Protein AF-A0AAD1ZGM6-F1 (afdb_monomer_lite)

Organism: NCBI:txid56036

InterPro domains:
  IPR013126 Heat shock protein 70 family [PF00012] (24-127)
  IPR013126 Heat shock protein 70 family [PTHR45639] (24-125)
  IPR043129 ATPase, nucleotide binding domain [SSF53067] (24-125)

Secondary structure (DSSP, 8-state):
-PPPGGG---S-----TTS-EEEEEEEEEE-SS-EEEEEEEEEEEEEEETTEEEEEEEEEEEEEEEETT-SHHHHHHHHHHHHHHHHHHHH-SS--GGG-HHHHHHHHHHHHHHHHHHTT-S----SHHHHHHHHHHHHHHHHTT-

Structure (mmCIF, N/CA/C/O backbone):
data_AF-A0AAD1ZGM6-F1
#
_entry.id   AF-A0AAD1ZGM6-F1
#
loop_
_atom_site.group_PDB
_atom_site.id
_atom_site.type_symbol
_atom_site.label_atom_id
_atom_site.label_alt_id
_atom_site.label_comp_id
_atom_site.label_asym_id
_atom_site.label_entity_id
_atom_site.label_seq_id
_atom_site.pdbx_PDB_ins_code
_atom_site.Cartn_x
_atom_site.Cartn_y
_atom_site.Cartn_z
_atom_site.occupancy
_atom_site.B_iso_or_equiv
_atom_site.auth_seq_id
_atom_site.auth_comp_id
_atom_site.auth_asym_id
_atom_site.auth_atom_id
_atom_site.pdbx_PDB_model_num
ATOM 1 N N . MET A 1 1 ? 22.447 -18.680 -62.529 1.00 42.97 1 MET A N 1
ATOM 2 C CA . MET A 1 1 ? 23.339 -18.509 -61.361 1.00 42.97 1 MET A CA 1
ATOM 3 C C . MET A 1 1 ? 22.934 -17.231 -60.643 1.00 42.97 1 MET A C 1
ATOM 5 O O . MET A 1 1 ? 23.452 -16.168 -60.947 1.00 42.97 1 MET A O 1
ATOM 9 N N . GLY A 1 2 ? 21.910 -17.317 -59.791 1.00 45.81 2 GLY A N 1
ATOM 10 C CA . GLY A 1 2 ? 21.419 -16.181 -59.011 1.00 45.81 2 GLY A CA 1
ATOM 11 C C . GLY A 1 2 ? 22.142 -16.149 -57.674 1.00 45.81 2 GLY A C 1
ATOM 12 O O . GLY A 1 2 ? 22.053 -17.114 -56.917 1.00 45.81 2 GLY A O 1
ATOM 13 N N . LYS A 1 3 ? 22.887 -15.075 -57.411 1.00 44.03 3 LYS A N 1
ATOM 14 C CA . LYS A 1 3 ? 23.445 -14.819 -56.081 1.00 44.03 3 LYS A CA 1
ATOM 15 C C . LYS A 1 3 ? 22.281 -14.604 -55.117 1.00 44.03 3 LYS A C 1
ATOM 17 O O . LYS A 1 3 ? 21.343 -13.873 -55.436 1.00 44.03 3 LYS A O 1
ATOM 22 N N . ARG A 1 4 ? 22.301 -15.291 -53.976 1.00 35.50 4 ARG A N 1
ATOM 23 C CA . ARG A 1 4 ? 21.294 -15.095 -52.931 1.00 35.50 4 ARG A CA 1
ATOM 24 C C . ARG A 1 4 ? 21.591 -13.753 -52.266 1.00 35.50 4 ARG A C 1
ATOM 26 O O . ARG A 1 4 ? 22.744 -13.442 -52.001 1.00 35.50 4 ARG A O 1
ATOM 33 N N . VAL A 1 5 ? 20.544 -12.991 -51.961 1.00 46.75 5 VAL A N 1
ATOM 34 C CA . VAL A 1 5 ? 20.594 -11.679 -51.276 1.00 46.75 5 VAL A CA 1
ATOM 35 C C . VAL A 1 5 ? 21.350 -11.727 -49.931 1.00 46.75 5 VAL A C 1
ATOM 37 O O . VAL A 1 5 ? 21.745 -10.700 -49.398 1.00 46.75 5 VAL A O 1
ATOM 40 N N . PHE A 1 6 ? 21.607 -12.924 -49.402 1.00 41.31 6 PHE A N 1
ATOM 41 C CA . PHE A 1 6 ? 22.347 -13.151 -48.163 1.00 41.31 6 PHE A CA 1
ATOM 42 C C . PHE A 1 6 ? 23.882 -13.145 -48.308 1.00 41.31 6 PHE A C 1
ATOM 44 O O . PHE A 1 6 ? 24.559 -13.201 -47.288 1.00 41.31 6 PHE A O 1
ATOM 51 N N . ASP A 1 7 ? 24.434 -13.038 -49.524 1.00 41.09 7 ASP A N 1
ATOM 52 C CA . ASP A 1 7 ? 25.891 -13.029 -49.759 1.00 41.09 7 ASP A CA 1
ATOM 53 C C . ASP A 1 7 ? 26.495 -11.599 -49.849 1.00 41.09 7 ASP A C 1
ATOM 55 O O . ASP A 1 7 ? 27.694 -11.447 -50.073 1.00 41.09 7 ASP A O 1
ATOM 59 N N . GLU A 1 8 ? 25.692 -10.541 -49.650 1.00 45.41 8 GLU A N 1
ATOM 60 C CA . GLU A 1 8 ? 26.130 -9.130 -49.563 1.00 45.41 8 GLU A CA 1
ATOM 61 C C . GLU A 1 8 ? 25.785 -8.513 -48.193 1.00 45.41 8 GLU A C 1
ATOM 63 O O . GLU A 1 8 ? 25.152 -7.462 -48.094 1.00 45.41 8 GLU A O 1
ATOM 68 N N . MET A 1 9 ? 26.203 -9.158 -47.101 1.00 42.81 9 MET A N 1
ATOM 69 C CA . MET A 1 9 ? 26.282 -8.476 -45.806 1.00 42.81 9 MET A CA 1
ATOM 70 C C . MET A 1 9 ? 27.703 -7.929 -45.610 1.00 42.81 9 MET A C 1
ATOM 72 O O . MET A 1 9 ? 28.654 -8.709 -45.595 1.00 42.81 9 MET A O 1
ATOM 76 N N . PRO A 1 10 ? 27.889 -6.601 -45.479 1.00 44.03 10 PRO A N 1
ATOM 77 C CA . PRO A 1 10 ? 29.208 -6.029 -45.249 1.00 44.03 10 PRO A CA 1
ATOM 78 C C . PRO A 1 10 ? 29.766 -6.506 -43.901 1.00 44.03 10 PRO A C 1
ATOM 80 O O . PRO A 1 10 ? 29.115 -6.348 -42.870 1.00 44.03 10 PRO A O 1
ATOM 83 N N . GLU A 1 11 ? 31.000 -7.020 -43.905 1.00 51.44 11 GLU A N 1
ATOM 84 C CA . GLU A 1 11 ? 31.793 -7.444 -42.733 1.00 51.44 11 GLU A CA 1
ATOM 85 C C . GLU A 1 11 ? 32.180 -6.291 -41.779 1.00 51.44 11 GLU A C 1
ATOM 87 O O . GLU A 1 11 ? 33.293 -6.206 -41.263 1.00 51.44 11 GLU A O 1
ATOM 92 N N . ARG A 1 12 ? 31.290 -5.339 -41.521 1.00 46.34 12 ARG A N 1
ATOM 93 C CA . ARG A 1 12 ? 31.556 -4.242 -40.592 1.00 46.34 12 ARG A CA 1
ATOM 94 C C . ARG A 1 12 ? 30.401 -4.105 -39.635 1.00 46.34 12 ARG A C 1
ATOM 96 O O . ARG A 1 12 ? 29.512 -3.297 -39.854 1.00 46.34 12 ARG A O 1
ATOM 103 N N . ASN A 1 13 ? 30.438 -4.946 -38.604 1.00 46.41 13 ASN A N 1
ATOM 104 C CA . ASN A 1 13 ? 30.333 -4.553 -37.199 1.00 46.41 13 ASN A CA 1
ATOM 105 C C . ASN A 1 13 ? 30.455 -5.821 -36.345 1.00 46.41 13 ASN A C 1
ATOM 107 O O . ASN A 1 13 ? 29.468 -6.340 -35.829 1.00 46.41 13 ASN A O 1
ATOM 111 N N . VAL A 1 14 ? 31.686 -6.319 -36.181 1.00 46.44 14 VAL A N 1
ATOM 112 C CA . VAL A 1 14 ? 32.007 -7.123 -34.997 1.00 46.44 14 VAL A CA 1
ATOM 113 C C . VAL A 1 14 ? 31.915 -6.152 -33.820 1.00 46.44 14 VAL A C 1
ATOM 115 O O . VAL A 1 14 ? 32.871 -5.446 -33.507 1.00 46.44 14 VAL A O 1
ATOM 118 N N . VAL A 1 15 ? 30.715 -6.015 -33.253 1.00 49.34 15 VAL A N 1
ATOM 119 C CA . VAL A 1 15 ? 30.520 -5.367 -31.956 1.00 49.34 15 VAL A CA 1
ATOM 120 C C . VAL A 1 15 ? 31.257 -6.264 -30.971 1.00 49.34 15 VAL A C 1
ATOM 122 O O . VAL A 1 15 ? 30.899 -7.435 -30.833 1.00 49.34 15 VAL A O 1
ATOM 125 N N . SER A 1 16 ? 32.352 -5.775 -30.384 1.00 37.91 16 SER A N 1
ATOM 126 C CA . SER A 1 16 ? 33.086 -6.551 -29.388 1.00 37.91 16 SER A CA 1
ATOM 127 C C . SER A 1 16 ? 32.114 -6.951 -28.280 1.00 37.91 16 SER A C 1
ATOM 129 O O . SER A 1 16 ? 31.269 -6.165 -27.852 1.00 37.91 16 SER A O 1
ATOM 131 N N . CYS A 1 17 ? 32.219 -8.197 -27.823 1.00 48.34 17 CYS A N 1
ATOM 132 C CA . CYS A 1 17 ? 31.318 -8.797 -26.837 1.00 48.34 17 CYS A CA 1
ATOM 133 C C . CYS A 1 17 ? 31.386 -8.121 -25.442 1.00 48.34 17 CYS A C 1
ATOM 135 O O . CYS A 1 17 ? 30.745 -8.582 -24.504 1.00 48.34 17 CYS A O 1
ATOM 137 N N . GLU A 1 18 ? 32.159 -7.040 -25.309 1.00 55.16 18 GLU A N 1
ATOM 138 C CA . GLU A 1 18 ? 32.520 -6.353 -24.065 1.00 55.16 18 GLU A CA 1
ATOM 139 C C . GLU A 1 18 ? 31.779 -5.011 -23.870 1.00 55.16 18 GLU A C 1
ATOM 141 O O . GLU A 1 18 ? 31.858 -4.430 -22.793 1.00 55.16 18 GLU A O 1
ATOM 146 N N . ASP A 1 19 ? 30.991 -4.556 -24.857 1.00 54.97 19 ASP A N 1
ATOM 147 C CA . ASP A 1 19 ? 30.364 -3.218 -24.867 1.00 54.97 19 ASP A CA 1
ATOM 148 C C . ASP A 1 19 ? 28.823 -3.218 -24.717 1.00 54.97 19 ASP A C 1
ATOM 150 O O . ASP A 1 19 ? 28.182 -2.176 -24.881 1.00 54.97 19 ASP A O 1
ATOM 154 N N . PHE A 1 20 ? 28.197 -4.365 -24.423 1.00 59.19 20 PHE A N 1
ATOM 155 C CA . PHE A 1 20 ? 26.740 -4.464 -24.262 1.00 59.19 20 PHE A CA 1
ATOM 156 C C . PHE A 1 20 ? 26.346 -4.547 -22.784 1.00 59.19 20 PHE A C 1
ATOM 158 O O . PHE A 1 20 ? 26.380 -5.613 -22.170 1.00 59.19 20 PHE A O 1
ATOM 165 N N . VAL A 1 21 ? 25.939 -3.414 -22.209 1.00 73.75 21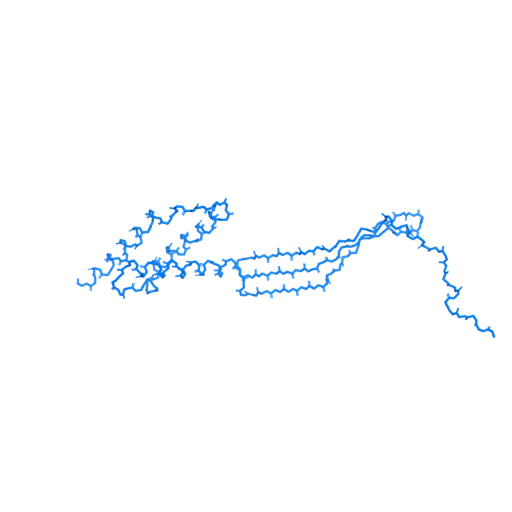 VAL A N 1
ATOM 166 C CA . VAL A 1 21 ? 25.361 -3.373 -20.860 1.00 73.75 21 VAL A CA 1
ATOM 167 C C . VAL A 1 21 ? 23.850 -3.452 -21.001 1.00 73.75 21 VAL A C 1
ATOM 169 O O . VAL A 1 21 ? 23.216 -2.470 -21.383 1.00 73.75 21 VAL A O 1
ATOM 172 N N . ALA A 1 22 ? 23.277 -4.616 -20.699 1.00 82.69 22 ALA A N 1
ATOM 173 C CA . ALA A 1 22 ? 21.836 -4.829 -20.671 1.00 82.69 22 ALA A CA 1
ATOM 174 C C . ALA A 1 22 ? 21.366 -5.246 -19.279 1.00 82.69 22 ALA A C 1
ATOM 176 O O . ALA A 1 22 ? 21.892 -6.185 -18.684 1.00 82.69 22 ALA A O 1
ATOM 177 N N . VAL A 1 23 ? 20.362 -4.541 -18.763 1.00 89.19 23 VAL A N 1
ATOM 178 C CA . VAL A 1 23 ? 19.822 -4.734 -17.419 1.00 89.19 23 VAL A CA 1
ATOM 179 C C . VAL A 1 23 ? 18.301 -4.718 -17.479 1.00 89.19 23 VAL A C 1
ATOM 181 O O . VAL A 1 23 ? 17.682 -3.801 -18.020 1.00 89.19 23 VAL A O 1
ATOM 184 N N . HIS A 1 24 ? 17.690 -5.732 -16.876 1.00 91.75 24 HIS A N 1
ATOM 185 C CA . HIS A 1 24 ? 16.270 -5.713 -16.557 1.00 91.75 24 HIS A CA 1
ATOM 186 C C . HIS A 1 24 ? 16.082 -5.085 -15.176 1.00 91.75 24 HIS A C 1
ATOM 188 O O . HIS A 1 24 ? 16.619 -5.577 -14.188 1.00 91.75 24 HIS A O 1
ATOM 194 N N . VAL A 1 25 ? 15.315 -4.003 -15.112 1.00 93.19 25 VAL A N 1
ATOM 195 C CA . VAL A 1 25 ? 14.982 -3.290 -13.879 1.00 93.19 25 VAL A CA 1
ATOM 196 C C . VAL A 1 25 ? 13.481 -3.395 -13.660 1.00 93.19 25 VAL A C 1
ATOM 198 O O . VAL A 1 25 ? 12.691 -3.116 -14.562 1.00 93.19 25 VAL A O 1
ATOM 201 N N . MET A 1 26 ? 13.086 -3.796 -12.455 1.00 94.38 26 MET A N 1
ATOM 202 C CA . MET A 1 26 ? 11.693 -3.758 -12.030 1.00 94.38 26 MET A CA 1
ATOM 203 C C . MET A 1 26 ? 11.461 -2.497 -11.203 1.00 94.38 26 MET A C 1
ATOM 205 O O . MET A 1 26 ? 12.068 -2.321 -10.149 1.00 94.38 26 MET A O 1
ATOM 209 N N . PHE A 1 27 ? 10.568 -1.636 -11.676 1.00 94.31 27 PHE A N 1
ATOM 210 C CA . PHE A 1 27 ? 10.043 -0.531 -10.891 1.00 94.31 27 PHE A CA 1
ATOM 211 C C . PHE A 1 27 ? 8.830 -1.029 -10.121 1.00 94.31 27 PHE A C 1
ATOM 213 O O . PHE A 1 27 ? 7.844 -1.443 -10.726 1.00 94.31 27 PHE A O 1
ATOM 220 N N . TYR A 1 28 ? 8.925 -1.004 -8.797 1.00 95.25 28 TYR A N 1
ATOM 221 C CA . TYR A 1 28 ? 7.828 -1.329 -7.898 1.00 95.25 28 TYR A CA 1
ATOM 222 C C . TYR A 1 28 ? 7.456 -0.078 -7.108 1.00 95.25 28 TYR A C 1
ATOM 224 O O . TYR A 1 28 ? 8.286 0.461 -6.375 1.00 95.25 28 TYR A O 1
ATOM 232 N N . ASP A 1 29 ? 6.220 0.377 -7.276 1.00 94.19 29 ASP A N 1
ATOM 233 C CA . ASP A 1 29 ? 5.665 1.540 -6.594 1.00 94.19 29 ASP A CA 1
ATOM 234 C C . ASP A 1 29 ? 4.407 1.115 -5.834 1.00 94.19 29 ASP A C 1
ATOM 236 O O . ASP A 1 29 ? 3.387 0.778 -6.433 1.00 94.19 29 ASP A O 1
ATOM 240 N N . MET A 1 30 ? 4.494 1.090 -4.505 1.00 93.00 30 MET A N 1
ATOM 241 C CA . MET A 1 30 ? 3.364 0.804 -3.627 1.00 93.00 30 MET A CA 1
ATOM 242 C C . MET A 1 30 ? 2.991 2.068 -2.864 1.00 93.00 30 MET A C 1
ATOM 244 O O . MET A 1 30 ? 3.645 2.445 -1.889 1.00 93.00 30 MET A O 1
ATOM 248 N N . GLY A 1 31 ? 1.917 2.709 -3.315 1.00 89.50 31 GLY A N 1
ATOM 249 C CA . GLY A 1 31 ? 1.398 3.935 -2.734 1.00 89.50 31 GLY A CA 1
ATOM 250 C C . GLY A 1 31 ? 0.377 3.698 -1.619 1.00 89.50 31 GLY A C 1
ATOM 251 O O . GLY A 1 31 ? 0.229 2.613 -1.051 1.00 89.50 31 GLY A O 1
ATOM 252 N N . GLY A 1 32 ? -0.371 4.755 -1.299 1.00 88.25 32 GLY A N 1
ATOM 253 C CA . GLY A 1 32 ? -1.447 4.698 -0.306 1.00 88.25 32 GLY A CA 1
ATOM 254 C C . GLY A 1 32 ? -2.629 3.835 -0.750 1.00 88.25 32 GLY A C 1
ATOM 255 O O . GLY A 1 32 ? -3.122 3.043 0.043 1.00 88.25 32 GLY A O 1
ATOM 256 N N . SER A 1 33 ? -3.045 3.942 -2.010 1.00 89.56 33 SER A N 1
ATOM 257 C CA . SER A 1 33 ? -4.242 3.267 -2.532 1.00 89.56 33 SER A CA 1
ATOM 258 C C . SER A 1 33 ? -3.946 2.160 -3.540 1.00 89.56 33 SER A C 1
ATOM 260 O O . SER A 1 33 ? -4.694 1.197 -3.625 1.00 89.56 33 SER A O 1
ATOM 262 N N . SER A 1 34 ? -2.860 2.286 -4.301 1.00 92.75 34 SER A N 1
ATOM 263 C CA . SER A 1 34 ? -2.584 1.431 -5.455 1.00 92.75 34 SER A CA 1
ATOM 264 C C . SER A 1 34 ? -1.131 0.982 -5.501 1.00 92.75 34 SER A C 1
ATOM 266 O O . SER A 1 34 ? -0.242 1.620 -4.930 1.00 92.75 34 SER A O 1
ATOM 268 N N . THR A 1 35 ? -0.912 -0.131 -6.198 1.00 94.88 35 THR A N 1
ATOM 269 C CA . THR A 1 35 ? 0.402 -0.742 -6.403 1.00 94.88 35 THR A CA 1
ATOM 270 C C . THR A 1 35 ? 0.658 -0.901 -7.893 1.00 94.88 35 THR A C 1
ATOM 272 O O . THR A 1 35 ? -0.189 -1.431 -8.615 1.00 94.88 35 THR A O 1
ATOM 275 N N . TYR A 1 36 ? 1.838 -0.488 -8.340 1.00 94.44 36 TYR A N 1
ATOM 276 C CA . TYR A 1 36 ? 2.312 -0.571 -9.713 1.00 94.44 36 TYR A CA 1
ATOM 277 C C . TYR A 1 36 ? 3.608 -1.375 -9.768 1.00 94.44 36 TYR A C 1
ATOM 279 O O . TYR A 1 36 ? 4.508 -1.202 -8.948 1.00 94.44 36 TYR A O 1
ATOM 287 N N . ALA A 1 37 ? 3.716 -2.238 -10.772 1.00 95.50 37 ALA A N 1
ATOM 288 C CA . ALA A 1 37 ? 4.934 -2.958 -11.100 1.00 95.50 37 ALA A CA 1
ATOM 289 C C . ALA A 1 37 ? 5.190 -2.838 -12.606 1.00 95.50 37 ALA A C 1
ATOM 291 O O . ALA A 1 37 ? 4.357 -3.240 -13.423 1.00 95.50 37 ALA A O 1
ATOM 292 N N . ALA A 1 38 ? 6.339 -2.285 -12.982 1.00 94.81 38 ALA A N 1
ATOM 293 C CA . ALA A 1 38 ? 6.764 -2.156 -14.369 1.00 94.81 38 ALA A CA 1
ATOM 294 C C . ALA A 1 38 ? 8.105 -2.857 -14.575 1.00 94.81 38 ALA A C 1
ATOM 296 O O . ALA A 1 38 ? 9.073 -2.597 -13.862 1.00 94.81 38 ALA A O 1
ATOM 297 N N . LEU A 1 39 ? 8.169 -3.734 -15.573 1.00 94.50 39 LEU A N 1
ATOM 298 C CA . LEU A 1 39 ? 9.407 -4.368 -16.000 1.00 94.50 39 LEU A CA 1
ATOM 299 C C . LEU A 1 39 ? 9.987 -3.583 -17.170 1.00 94.50 39 LEU A C 1
ATOM 301 O O . LEU A 1 39 ? 9.378 -3.476 -18.238 1.00 94.50 39 LEU A O 1
ATOM 305 N N . VAL A 1 40 ? 11.191 -3.069 -16.974 1.00 94.50 40 VAL A N 1
ATOM 306 C CA . VAL A 1 40 ? 11.887 -2.243 -17.949 1.00 94.50 40 VAL A CA 1
ATOM 307 C C . VAL A 1 40 ? 13.206 -2.893 -18.316 1.00 94.50 40 VAL A C 1
ATOM 309 O O . VAL A 1 40 ? 13.924 -3.433 -17.480 1.00 94.50 40 VAL A O 1
ATOM 312 N N . TYR A 1 41 ? 13.512 -2.851 -19.600 1.00 92.75 41 TYR A N 1
ATOM 313 C CA . TYR A 1 41 ? 14.774 -3.276 -20.161 1.00 92.75 41 TYR A CA 1
ATOM 314 C C . TYR A 1 41 ? 15.580 -2.046 -20.563 1.00 92.75 41 TYR A C 1
ATOM 316 O O . TYR A 1 41 ? 15.149 -1.254 -21.406 1.00 92.75 41 TYR A O 1
ATOM 324 N N . PHE A 1 42 ? 16.741 -1.901 -19.938 1.00 91.62 42 PHE A N 1
ATOM 325 C CA . PHE A 1 42 ? 17.746 -0.912 -20.279 1.00 91.62 42 PHE A CA 1
ATOM 326 C C . PHE A 1 42 ? 18.858 -1.616 -21.036 1.00 91.62 42 PHE A C 1
ATOM 328 O O . PHE A 1 42 ? 19.393 -2.609 -20.548 1.00 91.62 42 PHE A O 1
ATOM 335 N N . SER A 1 43 ? 19.234 -1.102 -22.200 1.00 88.19 43 SER A N 1
ATOM 336 C CA . SER A 1 43 ? 20.447 -1.555 -22.873 1.00 88.19 43 SER A CA 1
ATOM 337 C C . SER A 1 43 ? 21.204 -0.388 -23.467 1.00 88.19 43 SER A C 1
ATOM 339 O O . SER A 1 43 ? 20.603 0.465 -24.110 1.00 88.19 43 SER A O 1
ATOM 341 N N . ALA A 1 44 ? 22.515 -0.362 -23.287 1.00 84.81 44 ALA A N 1
ATOM 342 C CA . ALA A 1 44 ? 23.398 0.584 -23.949 1.00 84.81 44 ALA A CA 1
ATOM 343 C C . ALA A 1 44 ? 24.277 -0.171 -24.945 1.00 84.81 44 ALA A C 1
ATOM 345 O O . ALA A 1 44 ? 24.793 -1.245 -24.630 1.00 84.81 44 ALA A O 1
ATOM 346 N N . TYR A 1 45 ? 24.431 0.384 -26.146 1.00 82.19 45 TYR A N 1
ATOM 347 C CA . TYR A 1 45 ? 25.375 -0.124 -27.135 1.00 82.19 45 TYR A CA 1
ATOM 348 C C . TYR A 1 45 ? 26.139 1.031 -27.775 1.00 82.19 45 TYR A C 1
ATOM 350 O O . TYR A 1 45 ? 25.596 2.110 -28.021 1.00 82.19 45 TYR A O 1
ATOM 358 N N . ASN A 1 46 ? 27.419 0.804 -28.047 1.00 79.69 46 ASN A N 1
ATOM 359 C CA . ASN A 1 46 ? 28.267 1.780 -28.713 1.00 79.69 46 ASN A CA 1
ATOM 360 C C . ASN A 1 46 ? 28.117 1.638 -30.233 1.00 79.69 46 ASN A C 1
ATOM 362 O O . ASN A 1 46 ? 28.443 0.601 -30.810 1.00 79.69 46 ASN A O 1
ATOM 366 N N . ALA A 1 47 ? 27.632 2.687 -30.891 1.00 76.69 47 ALA A N 1
ATOM 367 C CA . ALA A 1 47 ? 27.550 2.788 -32.341 1.00 76.69 47 ALA A CA 1
ATOM 368 C C . ALA A 1 47 ? 28.655 3.717 -32.862 1.00 76.69 47 ALA A C 1
ATOM 370 O O . ALA A 1 47 ? 28.977 4.734 -32.250 1.00 76.69 47 ALA A O 1
ATOM 371 N N . LYS A 1 48 ? 29.255 3.387 -34.008 1.00 76.75 48 LYS A N 1
ATOM 372 C CA . LYS A 1 48 ? 30.202 4.281 -34.686 1.00 76.75 48 LYS A CA 1
ATOM 373 C C . LYS A 1 48 ? 29.469 5.042 -35.785 1.00 76.75 48 LYS A C 1
ATOM 375 O O . LYS A 1 48 ? 29.196 4.474 -36.836 1.00 76.75 48 LYS A O 1
ATOM 380 N N . GLU A 1 49 ? 29.202 6.325 -35.563 1.00 70.31 49 GLU A N 1
ATOM 381 C CA . GLU A 1 49 ? 28.725 7.244 -36.603 1.00 70.31 49 GLU A CA 1
ATOM 382 C C . GLU A 1 49 ? 29.829 8.250 -36.946 1.00 70.31 49 GLU A C 1
ATOM 384 O O . GLU A 1 49 ? 30.466 8.820 -36.061 1.00 70.31 49 GLU A O 1
ATOM 389 N N . PHE A 1 50 ? 30.094 8.451 -38.243 1.00 66.94 50 PHE A N 1
ATOM 390 C CA . PHE A 1 50 ? 31.070 9.432 -38.750 1.00 66.94 50 PHE A CA 1
ATOM 391 C C . PHE A 1 50 ? 32.452 9.398 -38.057 1.00 66.94 50 PHE A C 1
ATOM 393 O O . PHE A 1 50 ? 33.064 10.433 -37.798 1.00 66.94 50 PHE A O 1
ATOM 400 N N . GLY A 1 51 ? 32.956 8.201 -37.731 1.00 72.19 51 GLY A N 1
ATOM 401 C CA . GLY A 1 51 ? 34.273 8.025 -37.103 1.00 72.19 51 GLY A CA 1
ATOM 402 C C . GLY A 1 51 ? 34.340 8.371 -35.608 1.00 72.19 51 GLY A C 1
ATOM 403 O O . GLY A 1 51 ? 35.419 8.277 -35.027 1.00 72.19 51 GLY A O 1
ATOM 404 N N . LYS A 1 52 ? 33.215 8.723 -34.969 1.00 73.31 52 LYS A N 1
ATOM 405 C CA . LYS A 1 52 ? 33.100 8.909 -33.515 1.00 73.3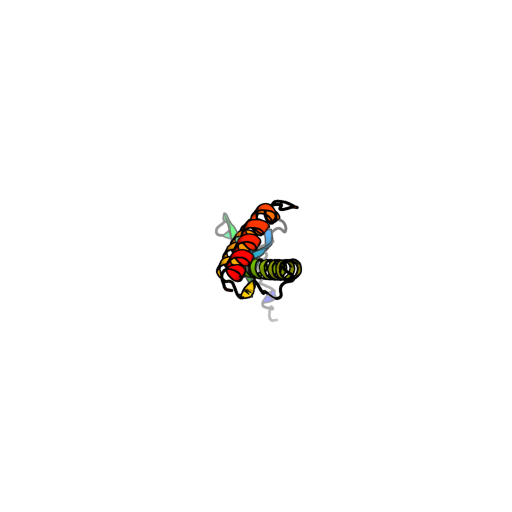1 52 LYS A CA 1
ATOM 406 C C . LYS A 1 52 ? 32.311 7.756 -32.894 1.00 73.31 52 LYS A C 1
ATOM 408 O O . LYS A 1 52 ? 31.296 7.324 -33.437 1.00 73.31 52 LYS A O 1
ATOM 413 N N . THR A 1 53 ? 32.774 7.261 -31.748 1.00 75.31 53 THR A N 1
ATOM 414 C CA . THR A 1 53 ? 32.019 6.303 -30.929 1.00 75.31 53 THR A CA 1
ATOM 415 C C . THR A 1 53 ? 30.932 7.065 -30.173 1.00 75.31 53 THR A C 1
ATOM 417 O O . THR A 1 53 ? 31.242 7.903 -29.329 1.00 75.31 53 THR A O 1
ATOM 420 N N . ILE A 1 54 ? 29.669 6.796 -30.492 1.00 77.25 54 ILE A N 1
ATOM 421 C CA . ILE A 1 54 ? 28.493 7.344 -29.817 1.00 77.25 54 ILE A CA 1
ATOM 422 C C . ILE A 1 54 ? 27.844 6.208 -29.028 1.00 77.25 54 ILE A C 1
ATOM 424 O O . ILE A 1 54 ? 27.530 5.159 -29.584 1.00 77.25 54 ILE A O 1
ATOM 428 N N . SER A 1 55 ? 27.641 6.408 -27.729 1.00 79.44 55 SER A N 1
ATOM 429 C CA . SER A 1 55 ? 26.888 5.461 -26.905 1.00 79.44 55 SER A CA 1
ATOM 430 C C . SER A 1 55 ? 25.393 5.739 -27.057 1.00 79.44 55 SER A C 1
ATOM 432 O O . SER A 1 55 ? 24.941 6.854 -26.789 1.00 79.44 55 SER A O 1
ATOM 434 N N . VAL A 1 56 ? 24.630 4.751 -27.526 1.00 81.56 56 VAL A N 1
ATOM 435 C CA . VAL A 1 56 ? 23.179 4.846 -27.710 1.00 81.56 56 VAL A CA 1
ATOM 436 C C . VAL A 1 56 ? 22.492 4.054 -26.606 1.00 81.56 56 VAL A C 1
ATOM 438 O O . VAL A 1 56 ? 22.660 2.839 -26.487 1.00 81.56 56 VAL A O 1
ATOM 441 N N . ASN A 1 57 ? 21.678 4.754 -25.817 1.00 86.62 57 ASN A N 1
ATOM 442 C CA . ASN A 1 57 ? 20.859 4.154 -24.772 1.00 86.62 57 ASN A CA 1
ATOM 443 C C . ASN A 1 57 ? 19.496 3.751 -25.343 1.00 86.62 57 ASN A C 1
ATOM 445 O O . ASN A 1 57 ? 18.799 4.566 -25.946 1.00 86.62 57 ASN A O 1
ATOM 449 N N . GLN A 1 58 ? 19.097 2.507 -25.114 1.00 86.31 58 GLN A N 1
ATOM 450 C CA . GLN A 1 58 ? 17.770 1.987 -25.409 1.00 86.31 58 GLN A CA 1
ATOM 451 C C . GLN A 1 58 ? 16.995 1.769 -24.113 1.00 86.31 58 GLN A C 1
ATOM 453 O O . GLN A 1 58 ? 17.494 1.193 -23.143 1.00 86.31 58 GLN A O 1
ATOM 458 N N . PHE A 1 59 ? 15.744 2.214 -24.139 1.00 90.25 59 PHE A N 1
ATOM 459 C CA . PHE A 1 59 ? 14.776 2.053 -23.068 1.00 90.25 59 PHE A CA 1
ATOM 460 C C . PHE A 1 59 ? 13.550 1.343 -23.630 1.00 90.25 59 PHE A C 1
ATOM 462 O O . PHE A 1 59 ? 12.894 1.859 -24.536 1.00 90.25 59 PHE A O 1
ATOM 469 N N . GLN A 1 60 ? 13.236 0.162 -23.102 1.00 90.56 60 GLN A N 1
ATOM 470 C CA . GLN A 1 60 ? 12.060 -0.592 -23.515 1.00 90.56 60 GLN A CA 1
ATOM 471 C C . GLN A 1 60 ? 11.254 -1.045 -22.302 1.00 90.56 60 GLN A C 1
ATOM 473 O O . GLN A 1 60 ? 11.717 -1.843 -21.490 1.00 90.56 60 GLN A O 1
ATOM 478 N N . VAL A 1 61 ? 10.004 -0.592 -22.219 1.00 93.31 61 VAL A N 1
ATOM 479 C CA . VAL A 1 61 ? 9.035 -1.138 -21.265 1.00 93.31 61 VAL A CA 1
ATOM 480 C C . VAL A 1 61 ? 8.565 -2.486 -21.798 1.00 93.31 61 VAL A C 1
ATOM 482 O O . VAL A 1 61 ? 8.050 -2.569 -22.912 1.00 93.31 61 VAL A O 1
ATOM 485 N N . LYS A 1 62 ? 8.796 -3.551 -21.031 1.00 93.75 62 LYS A N 1
ATOM 486 C CA . LYS A 1 62 ? 8.400 -4.912 -21.410 1.00 93.75 62 LYS A CA 1
ATOM 487 C C . LYS A 1 62 ? 6.967 -5.197 -20.993 1.00 93.75 62 LYS A C 1
ATOM 489 O O . LYS A 1 62 ? 6.194 -5.699 -21.799 1.00 93.75 62 LYS A O 1
ATOM 494 N N . ASP A 1 63 ? 6.631 -4.877 -19.747 1.00 94.38 63 ASP A N 1
ATOM 495 C CA . ASP A 1 63 ? 5.284 -5.067 -19.221 1.00 94.38 63 ASP A CA 1
ATOM 496 C C . ASP A 1 63 ? 4.998 -4.110 -18.061 1.00 94.38 63 ASP A C 1
ATOM 498 O O . ASP A 1 63 ? 5.914 -3.680 -17.355 1.00 94.38 63 ASP A O 1
ATOM 502 N N . VAL A 1 64 ? 3.718 -3.796 -17.865 1.00 94.44 64 VAL A N 1
ATOM 503 C CA . VAL A 1 64 ? 3.219 -2.987 -16.748 1.00 94.44 64 VAL A CA 1
ATOM 504 C C . VAL A 1 64 ? 1.959 -3.635 -16.195 1.00 94.44 64 VAL A C 1
ATOM 506 O O . VAL A 1 64 ? 1.007 -3.921 -16.928 1.00 94.44 64 VAL A O 1
ATOM 509 N N . ARG A 1 65 ? 1.932 -3.850 -14.882 1.00 95.44 65 ARG A N 1
ATOM 510 C CA . ARG A 1 65 ? 0.761 -4.333 -14.151 1.00 95.44 65 ARG A CA 1
ATOM 511 C C . ARG A 1 65 ? 0.505 -3.442 -12.951 1.00 95.44 65 ARG A C 1
ATOM 513 O O . ARG A 1 65 ? 1.433 -2.897 -12.358 1.00 95.44 65 ARG A O 1
ATOM 520 N N . TRP A 1 66 ? -0.766 -3.286 -12.613 1.00 93.62 66 TRP A N 1
ATOM 521 C CA . TRP A 1 66 ? -1.178 -2.450 -11.500 1.00 93.62 66 TRP A CA 1
ATOM 522 C C . TRP A 1 66 ? -2.449 -2.989 -10.850 1.00 93.62 66 TRP A C 1
ATOM 524 O O . TRP A 1 66 ? -3.228 -3.698 -11.489 1.00 93.62 66 TRP A O 1
ATOM 534 N N . ASN A 1 67 ? -2.633 -2.657 -9.575 1.00 94.50 67 ASN A N 1
ATOM 535 C CA . ASN A 1 67 ? -3.837 -2.957 -8.812 1.00 94.50 67 ASN A CA 1
ATOM 536 C C . ASN A 1 67 ? -4.319 -1.685 -8.097 1.00 94.50 67 ASN A C 1
ATOM 538 O O . ASN A 1 67 ? -3.578 -1.092 -7.311 1.00 94.50 67 ASN A O 1
ATOM 542 N N . ALA A 1 68 ? -5.558 -1.278 -8.393 1.00 91.38 68 ALA A N 1
ATOM 543 C CA . ALA A 1 68 ? -6.214 -0.092 -7.841 1.00 91.38 68 ALA A CA 1
ATOM 544 C C . ALA A 1 68 ? -6.593 -0.229 -6.361 1.00 91.38 68 ALA A C 1
ATOM 546 O O . ALA A 1 68 ? -6.773 0.776 -5.684 1.00 91.38 68 ALA A O 1
ATOM 547 N N . GLU A 1 69 ? -6.774 -1.466 -5.903 1.00 89.94 69 GLU A N 1
ATOM 548 C CA . GLU A 1 69 ? -7.359 -1.808 -4.606 1.00 89.94 69 GLU A CA 1
ATOM 549 C C . GLU A 1 69 ? -6.309 -2.311 -3.614 1.00 89.94 69 GLU A C 1
ATOM 551 O O . GLU A 1 69 ? -6.655 -2.805 -2.546 1.00 89.94 69 GLU A O 1
ATOM 556 N N . LEU A 1 70 ? -5.026 -2.246 -3.967 1.00 91.00 70 LEU A N 1
ATOM 557 C CA . LEU A 1 70 ? -3.938 -2.726 -3.128 1.00 91.00 70 LEU A CA 1
ATOM 558 C C . LEU A 1 70 ? -2.994 -1.571 -2.819 1.00 91.00 70 LEU A C 1
ATOM 560 O O . LEU A 1 70 ? -2.201 -1.174 -3.669 1.00 91.00 70 LEU A O 1
ATOM 564 N N . GLY A 1 71 ? -3.045 -1.074 -1.587 1.00 91.81 71 GLY A N 1
ATOM 565 C CA . GLY A 1 71 ? -2.135 -0.042 -1.104 1.00 91.81 71 GLY A CA 1
ATOM 566 C C . GLY A 1 71 ? -1.977 -0.035 0.413 1.00 91.81 71 GLY A C 1
ATOM 567 O O . GLY A 1 71 ? -2.484 -0.895 1.141 1.00 91.81 71 GLY A O 1
ATOM 568 N N . GLY A 1 72 ? -1.253 0.967 0.907 1.00 90.25 72 GLY A N 1
ATOM 569 C CA . GLY A 1 72 ? -1.026 1.170 2.334 1.00 90.25 72 GLY A CA 1
ATOM 570 C C . GLY A 1 72 ? -2.301 1.358 3.168 1.00 90.25 72 GLY A C 1
ATOM 571 O O . GLY A 1 72 ? -2.289 0.986 4.343 1.00 90.25 72 GLY A O 1
ATOM 572 N N . GLU A 1 73 ? -3.376 1.898 2.593 1.00 90.25 73 GLU A N 1
ATOM 573 C CA . GLU A 1 73 ? -4.674 2.073 3.252 1.00 90.25 73 GLU A CA 1
ATOM 574 C C . GLU A 1 73 ? -5.344 0.723 3.527 1.00 90.25 73 GLU A C 1
ATOM 576 O O . GLU A 1 73 ? -5.844 0.501 4.626 1.00 90.25 73 GLU A O 1
ATOM 581 N N . ASN A 1 74 ? -5.269 -0.228 2.594 1.00 91.06 74 ASN A N 1
ATOM 582 C CA . ASN A 1 74 ? -5.814 -1.571 2.792 1.00 91.06 74 ASN A CA 1
ATOM 583 C C . ASN A 1 74 ? -5.126 -2.301 3.950 1.00 91.06 74 ASN A C 1
ATOM 585 O O . ASN A 1 74 ? -5.795 -2.948 4.754 1.00 91.06 74 ASN A O 1
ATOM 589 N N . MET A 1 75 ? -3.804 -2.154 4.086 1.00 90.00 75 MET A N 1
ATOM 590 C CA . MET A 1 75 ? -3.088 -2.685 5.252 1.00 90.00 75 MET A CA 1
ATOM 591 C C . MET A 1 75 ? -3.546 -2.023 6.556 1.00 90.00 75 MET A C 1
ATOM 593 O O . MET A 1 75 ? -3.699 -2.698 7.572 1.00 90.00 75 MET A O 1
ATOM 597 N N . GLU A 1 76 ? -3.779 -0.708 6.542 1.00 91.69 76 GLU A N 1
ATOM 598 C CA . GLU A 1 76 ? -4.301 0.011 7.709 1.00 91.69 76 GLU A CA 1
ATOM 599 C C . GLU A 1 76 ? -5.712 -0.458 8.078 1.00 91.69 76 GLU A C 1
ATOM 601 O O . GLU A 1 76 ? -5.991 -0.637 9.260 1.00 91.69 76 GLU A O 1
ATOM 606 N N . LEU A 1 77 ? -6.579 -0.715 7.095 1.00 91.56 77 LEU A N 1
ATOM 607 C CA . LEU A 1 77 ? -7.926 -1.242 7.319 1.00 91.56 77 LEU A CA 1
ATOM 608 C C . LEU A 1 77 ? -7.895 -2.632 7.965 1.00 91.56 77 LEU A C 1
ATOM 610 O O . LEU A 1 77 ? -8.582 -2.840 8.960 1.00 91.56 77 LEU A O 1
ATOM 614 N N . LEU A 1 78 ? -7.053 -3.548 7.474 1.00 92.19 78 LEU A N 1
ATOM 615 C CA . LEU A 1 78 ? -6.897 -4.882 8.071 1.00 92.19 78 LEU A CA 1
ATOM 616 C C . LEU A 1 78 ? -6.417 -4.813 9.527 1.00 92.19 78 LEU A C 1
ATOM 618 O O . LEU A 1 78 ? -6.929 -5.528 10.388 1.00 92.19 78 LEU A O 1
ATOM 622 N N . LEU A 1 79 ? -5.463 -3.923 9.822 1.00 91.25 79 LEU A N 1
ATOM 623 C CA . LEU A 1 79 ? -5.001 -3.696 11.193 1.00 91.25 79 LEU A CA 1
ATOM 624 C C . LEU A 1 79 ? -6.110 -3.116 12.075 1.00 91.25 79 LEU A C 1
ATOM 626 O O . LEU A 1 79 ? -6.263 -3.533 13.220 1.00 91.25 79 LEU A O 1
ATOM 630 N N . VAL A 1 80 ? -6.888 -2.163 11.559 1.00 91.06 80 VAL A N 1
ATOM 631 C CA . VAL A 1 80 ? -8.029 -1.596 12.284 1.00 91.06 80 VAL A CA 1
ATOM 632 C C . VAL A 1 80 ? -9.044 -2.682 12.622 1.00 91.06 80 VAL A C 1
ATOM 634 O O . VAL A 1 80 ? -9.436 -2.753 13.781 1.00 91.06 80 VAL A O 1
ATOM 637 N N . GLU A 1 81 ? -9.424 -3.539 11.672 1.00 91.31 81 GLU A N 1
ATOM 638 C CA . GLU A 1 81 ? -10.360 -4.644 11.930 1.00 91.31 81 GLU A CA 1
ATOM 639 C C . GLU A 1 81 ? -9.828 -5.597 13.008 1.00 91.31 81 GLU A C 1
ATOM 641 O O . GLU A 1 81 ? -10.538 -5.885 13.970 1.00 91.31 81 GLU A O 1
ATOM 646 N N . TYR A 1 82 ? -8.547 -5.978 12.937 1.00 90.81 82 TYR A N 1
ATOM 647 C CA . TYR A 1 82 ? -7.909 -6.797 13.973 1.00 90.81 82 TYR A CA 1
ATOM 648 C C . TYR A 1 82 ? -8.015 -6.164 15.371 1.00 90.81 82 TYR A C 1
ATOM 650 O O . TYR A 1 82 ? -8.374 -6.825 16.347 1.00 90.81 82 TYR A O 1
ATOM 658 N N . PHE A 1 83 ? -7.738 -4.863 15.485 1.00 87.56 83 PHE A N 1
ATOM 659 C CA . PHE A 1 83 ? -7.821 -4.158 16.763 1.00 87.56 83 PHE A CA 1
ATOM 660 C C . PHE A 1 83 ? -9.255 -3.939 17.252 1.00 87.56 83 PHE A C 1
ATOM 662 O O . PHE A 1 83 ? -9.481 -3.913 18.463 1.00 87.56 83 PHE A O 1
ATOM 669 N N . VAL A 1 84 ? -10.213 -3.771 16.340 1.00 89.12 84 VAL A N 1
ATOM 670 C CA . VAL A 1 84 ? -11.638 -3.706 16.682 1.00 89.12 84 VAL A CA 1
ATOM 671 C C . VAL A 1 84 ? -12.089 -5.034 17.274 1.00 89.12 84 VAL A C 1
ATOM 673 O O . VAL A 1 84 ? -12.718 -5.037 18.331 1.00 89.12 84 VAL A O 1
ATOM 676 N N . ASP A 1 85 ? -11.721 -6.152 16.652 1.00 89.12 85 ASP A N 1
ATOM 677 C CA . ASP A 1 85 ? -12.088 -7.481 17.134 1.00 89.12 85 ASP A CA 1
ATOM 678 C C . ASP A 1 85 ? -11.478 -7.773 18.511 1.00 89.12 85 ASP A C 1
ATOM 680 O O . ASP A 1 85 ? -12.181 -8.239 19.409 1.00 89.12 85 ASP A O 1
ATOM 684 N N . GLU A 1 86 ? -10.205 -7.432 18.729 1.00 86.00 86 GLU A N 1
ATOM 685 C CA . GLU A 1 86 ? -9.570 -7.554 20.049 1.00 86.00 86 GLU A CA 1
ATOM 686 C C . GLU A 1 86 ? -10.251 -6.699 21.122 1.00 86.00 86 GLU A C 1
ATOM 688 O O . GLU A 1 86 ? -10.441 -7.135 22.259 1.00 86.00 86 GLU A O 1
ATOM 693 N N . PHE A 1 87 ? -10.683 -5.490 20.778 1.00 82.12 87 PHE A N 1
ATOM 694 C CA . PHE A 1 87 ? -11.353 -4.622 21.739 1.00 82.12 87 PHE A CA 1
ATOM 695 C C . PHE A 1 87 ? -12.796 -5.057 22.009 1.00 82.12 87 PHE A C 1
ATOM 697 O O . PHE A 1 87 ? -13.247 -4.984 23.151 1.00 82.12 87 PHE A O 1
ATOM 704 N N . ASN A 1 88 ? -13.504 -5.577 21.007 1.00 84.06 88 ASN A N 1
ATOM 705 C CA . ASN A 1 88 ? -14.825 -6.173 21.193 1.00 84.06 88 ASN A CA 1
ATOM 706 C C . ASN A 1 88 ? -14.755 -7.400 22.123 1.00 84.06 88 ASN A C 1
ATOM 708 O O . ASN A 1 88 ? -15.615 -7.548 22.994 1.00 84.06 88 ASN A O 1
ATOM 712 N N . LYS A 1 89 ? -13.698 -8.225 22.020 1.00 85.00 89 LYS A N 1
ATOM 713 C CA . LYS A 1 89 ? -13.434 -9.324 22.971 1.00 85.00 89 LYS A CA 1
ATOM 714 C C . LYS A 1 89 ? -13.193 -8.811 24.392 1.00 85.00 89 LYS A C 1
ATOM 716 O O . LYS A 1 89 ? -13.761 -9.353 25.334 1.00 85.00 89 LYS A O 1
ATOM 721 N N . GLN A 1 90 ? -12.373 -7.770 24.556 1.00 80.00 90 GLN A N 1
ATOM 722 C CA . GLN A 1 90 ? -12.055 -7.208 25.877 1.00 80.00 90 GLN A CA 1
ATOM 723 C C . GLN A 1 90 ? -13.240 -6.503 26.536 1.00 80.00 90 GLN A C 1
ATOM 725 O O . GLN A 1 90 ? -13.361 -6.528 27.759 1.00 80.00 90 GLN A O 1
ATOM 730 N N . LEU A 1 91 ? -14.099 -5.849 25.750 1.00 74.88 91 LEU A N 1
ATOM 731 C CA . LEU A 1 91 ? -15.230 -5.122 26.302 1.00 74.88 91 LEU A CA 1
ATOM 732 C C . LEU A 1 91 ? -16.296 -6.040 26.885 1.00 74.88 91 LEU A C 1
ATOM 734 O O . LEU A 1 91 ? -16.964 -5.587 27.801 1.00 74.88 91 LEU A O 1
ATOM 738 N N . GLY A 1 92 ? -16.505 -7.259 26.372 1.00 65.31 92 GLY A N 1
ATOM 739 C CA . GLY A 1 92 ? -17.438 -8.256 26.931 1.00 65.31 92 GLY A CA 1
ATOM 740 C C . GLY A 1 92 ? -18.925 -7.853 27.024 1.00 65.31 92 GLY A C 1
ATOM 741 O O . GLY A 1 92 ? -19.770 -8.696 27.304 1.00 65.31 92 GLY A O 1
ATOM 742 N N . ASN A 1 93 ? -19.268 -6.589 26.759 1.00 62.81 93 ASN A N 1
ATOM 743 C CA . ASN A 1 93 ? -20.541 -5.961 27.128 1.00 62.81 93 ASN A CA 1
ATOM 744 C C . ASN A 1 93 ? -21.554 -5.887 25.969 1.00 62.81 93 ASN A C 1
ATOM 746 O O . ASN A 1 93 ? -22.514 -5.125 26.044 1.00 62.81 93 ASN A O 1
ATOM 750 N N . GLY A 1 94 ? -21.325 -6.606 24.864 1.00 65.25 94 GLY A N 1
ATOM 751 C CA . GLY A 1 94 ? -22.212 -6.590 23.688 1.00 65.25 94 GLY A CA 1
ATOM 752 C C . GLY A 1 94 ? -22.213 -5.277 22.889 1.00 65.25 94 GLY A C 1
ATOM 753 O O . GLY A 1 94 ? -23.065 -5.082 22.026 1.00 65.25 94 GLY A O 1
ATOM 754 N N . VAL A 1 95 ? -21.271 -4.367 23.159 1.00 71.12 95 VAL A N 1
ATOM 755 C CA . VAL A 1 95 ? -21.143 -3.081 22.459 1.00 71.12 95 VAL A CA 1
ATOM 756 C C . VAL A 1 95 ? -20.060 -3.193 21.391 1.00 71.12 95 VAL A C 1
ATOM 758 O O . VAL A 1 95 ? -18.885 -3.312 21.730 1.00 71.12 95 VAL A O 1
ATOM 761 N N . ASP A 1 96 ? -20.445 -3.097 20.117 1.00 80.25 96 ASP A N 1
ATOM 762 C CA . ASP A 1 96 ? -19.490 -3.013 19.006 1.00 80.25 96 ASP A CA 1
ATOM 763 C C . ASP A 1 96 ? -18.982 -1.569 18.826 1.00 80.25 96 ASP A C 1
ATOM 765 O O . ASP A 1 96 ? -19.766 -0.625 18.668 1.00 80.25 96 ASP A O 1
ATOM 769 N N . ILE A 1 97 ? -17.658 -1.389 18.816 1.00 82.25 97 ILE A N 1
ATOM 770 C CA . ILE A 1 97 ? -16.991 -0.102 18.549 1.00 82.25 97 ILE A CA 1
ATOM 771 C C . ILE A 1 97 ? -17.343 0.445 17.172 1.00 82.25 97 ILE A C 1
ATOM 773 O O . ILE A 1 97 ? -17.327 1.664 16.990 1.00 82.25 97 ILE A O 1
ATOM 777 N N . ARG A 1 98 ? -17.657 -0.426 16.205 1.00 84.06 98 ARG A N 1
ATOM 778 C CA . ARG A 1 98 ? -18.006 -0.025 14.835 1.00 84.06 98 ARG A CA 1
ATOM 779 C C . ARG A 1 98 ? -19.166 0.975 14.812 1.00 84.06 98 ARG A C 1
ATOM 781 O O . ARG A 1 98 ? -19.187 1.865 13.967 1.00 84.06 98 ARG A O 1
ATOM 788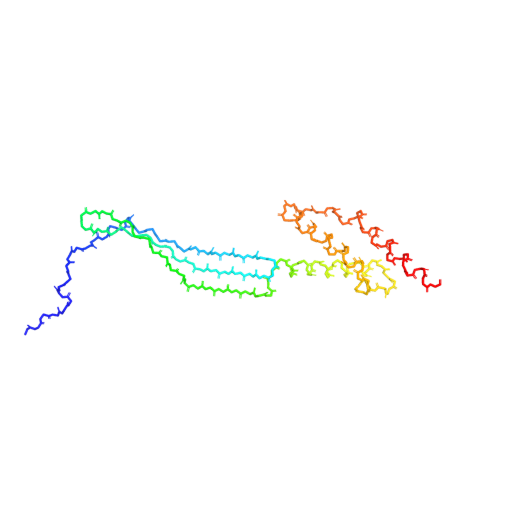 N N . ASN A 1 99 ? -20.052 0.919 15.810 1.00 85.31 99 ASN A N 1
ATOM 789 C CA . ASN A 1 99 ? -21.168 1.853 15.969 1.00 85.31 99 ASN A CA 1
ATOM 790 C C . ASN A 1 99 ? -20.742 3.251 16.460 1.00 85.31 99 ASN A C 1
ATOM 792 O O . ASN A 1 99 ? -21.499 4.213 16.343 1.00 85.31 99 ASN A O 1
ATOM 796 N N . ASN A 1 100 ? -19.532 3.404 17.007 1.00 84.25 100 ASN A N 1
ATOM 797 C CA . ASN A 1 100 ? -19.023 4.667 17.533 1.00 84.25 100 ASN A CA 1
ATOM 798 C C . ASN A 1 100 ? -17.944 5.272 16.620 1.00 84.25 100 ASN A C 1
ATOM 800 O O . ASN A 1 100 ? -16.743 5.022 16.765 1.00 84.25 100 ASN A O 1
ATOM 804 N N . ALA A 1 101 ? -18.368 6.184 15.742 1.00 86.31 101 ALA A N 1
ATOM 805 C CA . ALA A 1 101 ? -17.485 6.875 14.800 1.00 86.31 101 ALA A CA 1
ATOM 806 C C . ALA A 1 101 ? -16.314 7.625 15.475 1.00 86.31 101 ALA A C 1
ATOM 808 O O . ALA A 1 101 ? -15.213 7.685 14.925 1.00 86.31 101 ALA A O 1
ATOM 809 N N . LYS A 1 102 ? -16.502 8.169 16.691 1.00 85.56 102 LYS A N 1
ATOM 810 C CA . LYS A 1 102 ? -15.433 8.881 17.422 1.00 85.56 102 LYS A CA 1
ATOM 811 C C . LYS A 1 102 ? -14.360 7.923 17.937 1.00 85.56 102 LYS A C 1
ATOM 813 O O . LYS A 1 102 ? -13.179 8.274 17.928 1.00 85.56 102 LYS A O 1
ATOM 818 N N . ALA A 1 103 ? -14.758 6.742 18.406 1.00 82.69 103 ALA A N 1
ATOM 819 C CA . ALA A 1 103 ? -13.827 5.711 18.851 1.00 82.69 103 ALA A CA 1
ATOM 820 C C . ALA A 1 103 ? -13.038 5.142 17.662 1.00 82.69 103 ALA A C 1
ATOM 822 O O . ALA A 1 103 ? -11.808 5.104 17.719 1.00 82.69 103 ALA A O 1
ATOM 823 N N . MET A 1 104 ? -13.722 4.847 16.551 1.00 87.00 104 MET A N 1
ATOM 824 C CA . MET A 1 104 ? -13.093 4.389 15.307 1.00 87.00 104 MET A CA 1
ATOM 825 C C . MET A 1 104 ? -12.089 5.399 14.744 1.00 87.00 104 MET A C 1
ATOM 827 O O . MET A 1 104 ? -10.977 5.023 14.384 1.00 87.00 104 MET A O 1
ATOM 831 N N . ALA A 1 105 ? -12.421 6.694 14.718 1.00 87.94 105 ALA A N 1
ATOM 832 C CA . ALA A 1 105 ? -11.499 7.727 14.239 1.00 87.94 105 ALA A CA 1
ATOM 833 C C . ALA A 1 105 ? -10.210 7.803 15.079 1.00 87.94 105 ALA A C 1
ATOM 835 O O . ALA A 1 105 ? -9.112 7.964 14.541 1.00 87.94 105 ALA A O 1
ATOM 836 N N . LYS A 1 106 ? -10.321 7.652 16.406 1.00 86.38 106 LYS A N 1
ATOM 837 C CA . LYS A 1 106 ? -9.151 7.596 17.293 1.00 86.38 106 LYS A CA 1
ATOM 838 C C . LYS A 1 106 ? -8.325 6.340 17.062 1.00 86.38 106 LYS A C 1
ATOM 840 O O . LYS A 1 106 ? -7.102 6.451 17.013 1.00 86.38 106 LYS A O 1
ATOM 845 N N . LEU A 1 107 ? -8.980 5.188 16.914 1.00 87.31 107 LEU A N 1
ATOM 846 C CA . LEU A 1 107 ? -8.310 3.920 16.652 1.00 87.31 107 LEU A CA 1
ATOM 847 C C . LEU A 1 107 ? -7.527 3.988 15.340 1.00 87.31 107 LEU A C 1
ATOM 849 O O . LEU A 1 107 ? -6.323 3.768 15.355 1.00 87.31 107 LEU A O 1
ATOM 853 N N . LYS A 1 108 ? -8.160 4.429 14.245 1.00 89.50 108 LYS A N 1
ATOM 854 C CA . LYS A 1 108 ? -7.504 4.637 12.942 1.00 89.50 108 LYS A CA 1
ATOM 855 C C . LYS A 1 108 ? -6.256 5.519 13.054 1.00 89.50 108 LYS A C 1
ATOM 857 O O . LYS A 1 108 ? -5.196 5.159 12.550 1.00 89.50 108 LYS A O 1
ATOM 862 N N . LYS A 1 109 ? -6.342 6.638 13.786 1.00 89.75 109 LYS A N 1
ATOM 863 C CA . LYS A 1 109 ? -5.189 7.524 14.025 1.00 89.75 109 LYS A CA 1
ATOM 864 C C . LYS A 1 109 ? -4.046 6.818 14.763 1.00 89.75 109 LYS A C 1
ATOM 866 O O . LYS A 1 109 ? -2.885 7.069 14.449 1.00 89.75 109 LYS A O 1
ATOM 871 N N . GLN A 1 110 ? -4.356 5.969 15.745 1.00 86.38 110 GLN A N 1
ATOM 872 C CA . GLN A 1 110 ? -3.326 5.208 16.455 1.00 86.38 110 GLN A CA 1
ATOM 873 C C . GLN A 1 110 ? -2.730 4.113 15.578 1.00 86.38 110 GLN A C 1
ATOM 875 O O . GLN A 1 110 ? -1.513 4.014 15.518 1.00 86.38 110 GLN A O 1
ATOM 880 N N . VAL A 1 111 ? -3.557 3.359 14.850 1.00 89.94 111 VAL A N 1
ATOM 881 C CA . VAL A 1 111 ? -3.098 2.298 13.946 1.00 89.94 111 VAL A CA 1
ATOM 882 C C . VAL A 1 111 ? -2.137 2.845 12.899 1.00 89.94 111 VAL A C 1
ATOM 884 O O . VAL A 1 111 ? -1.076 2.260 12.701 1.00 89.94 111 VAL A O 1
ATOM 887 N N . LYS A 1 112 ? -2.437 4.008 12.307 1.00 89.69 112 LYS A N 1
ATOM 888 C CA . LYS A 1 112 ? -1.520 4.674 11.376 1.00 89.69 112 LYS A CA 1
ATOM 889 C C . LYS A 1 112 ? -0.153 4.951 12.010 1.00 89.69 112 LYS A C 1
ATOM 891 O O . LYS A 1 112 ? 0.877 4.589 11.451 1.00 89.69 112 LYS A O 1
ATOM 896 N N . ARG A 1 113 ? -0.135 5.518 13.220 1.00 87.88 113 ARG A N 1
ATOM 897 C CA . ARG A 1 113 ? 1.114 5.780 13.953 1.00 87.88 113 ARG A CA 1
ATOM 898 C C . ARG A 1 113 ? 1.852 4.487 14.307 1.00 87.88 113 ARG A C 1
ATOM 900 O O . ARG A 1 113 ? 3.073 4.432 14.231 1.00 87.88 113 ARG A O 1
ATOM 907 N N . THR A 1 114 ? 1.129 3.447 14.712 1.00 87.38 114 THR A N 1
ATOM 908 C CA . THR A 1 114 ? 1.712 2.145 15.046 1.00 87.38 114 THR A CA 1
ATOM 909 C C . THR A 1 114 ? 2.323 1.485 13.815 1.00 87.38 114 THR A C 1
ATOM 911 O O . THR A 1 114 ? 3.434 0.980 13.912 1.00 87.38 114 THR A O 1
ATOM 914 N N . LYS A 1 115 ? 1.662 1.551 12.655 1.00 88.62 115 LYS A N 1
ATOM 915 C CA . LYS A 1 115 ? 2.202 1.080 11.373 1.00 8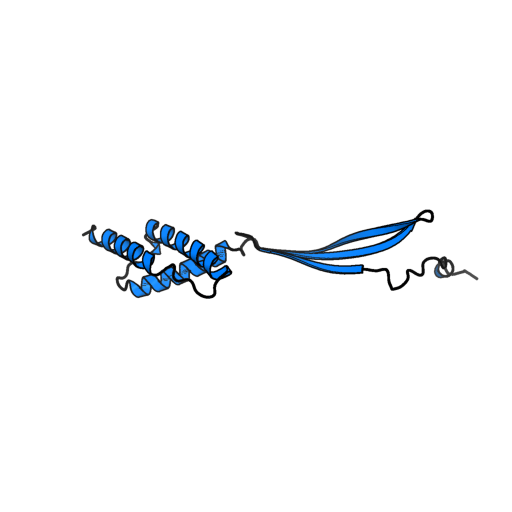8.62 115 LYS A CA 1
ATOM 916 C C . LYS A 1 115 ? 3.535 1.758 11.042 1.00 88.62 115 LYS A C 1
ATOM 918 O O . LYS A 1 115 ? 4.494 1.067 10.722 1.00 88.62 115 LYS A O 1
ATOM 923 N N . GLU A 1 116 ? 3.615 3.080 11.178 1.00 88.44 116 GLU A N 1
ATOM 924 C CA . GLU A 1 116 ? 4.855 3.846 10.955 1.00 88.44 116 GLU A CA 1
ATOM 925 C C . GLU A 1 116 ? 5.967 3.474 11.954 1.00 88.44 116 GLU A C 1
ATOM 927 O O . GLU A 1 116 ? 7.141 3.407 11.603 1.00 88.44 116 GLU A O 1
ATOM 932 N N . ILE A 1 117 ? 5.623 3.192 13.214 1.00 88.31 117 ILE A N 1
ATOM 933 C CA . ILE A 1 117 ? 6.610 2.740 14.208 1.00 88.31 117 ILE A CA 1
ATOM 934 C C . ILE A 1 117 ? 7.109 1.329 13.873 1.00 88.31 117 ILE A C 1
ATOM 936 O O . ILE A 1 117 ? 8.310 1.072 13.978 1.00 88.31 117 ILE A O 1
ATOM 940 N N . LEU A 1 118 ? 6.206 0.432 13.468 1.00 87.19 118 LEU A N 1
ATOM 941 C CA . LEU A 1 118 ? 6.511 -0.961 13.133 1.00 87.19 118 LEU A CA 1
ATOM 942 C C . LEU A 1 118 ? 7.287 -1.111 11.818 1.00 87.19 118 LEU A C 1
ATOM 944 O O . LEU A 1 118 ? 7.956 -2.121 11.634 1.00 87.19 118 LEU A O 1
ATOM 948 N N . SER A 1 119 ? 7.266 -0.118 10.919 1.00 87.00 119 SER A N 1
ATOM 949 C CA . SER A 1 119 ? 8.126 -0.153 9.728 1.00 87.00 119 SER A CA 1
ATOM 950 C C . SER A 1 119 ? 9.609 0.024 10.061 1.00 87.00 119 SER A C 1
ATOM 952 O O . SER A 1 119 ? 10.459 -0.375 9.272 1.00 87.00 119 SER A O 1
ATOM 954 N N . ALA A 1 120 ? 9.926 0.620 11.216 1.00 87.25 120 ALA A N 1
ATOM 955 C CA . ALA A 1 120 ? 11.299 0.830 11.675 1.00 87.25 120 ALA A CA 1
ATOM 956 C C . ALA A 1 120 ? 11.697 -0.071 12.856 1.00 87.25 120 ALA A C 1
ATOM 958 O O . ALA A 1 120 ? 12.884 -0.293 13.080 1.00 87.25 120 ALA A O 1
ATOM 959 N N . ASN A 1 121 ? 10.730 -0.573 13.628 1.00 89.00 121 ASN A N 1
ATOM 960 C CA . ASN A 1 121 ? 10.976 -1.280 14.883 1.00 89.00 121 ASN A CA 1
ATOM 961 C C . ASN A 1 121 ? 10.204 -2.598 14.945 1.00 89.00 121 ASN A C 1
ATOM 963 O O . ASN A 1 121 ? 9.079 -2.697 14.470 1.00 89.00 121 ASN A O 1
ATOM 967 N N . THR A 1 122 ? 10.764 -3.596 15.626 1.00 80.44 122 THR A N 1
ATOM 968 C CA . THR A 1 122 ? 10.124 -4.911 15.812 1.00 80.44 122 THR A CA 1
ATOM 969 C C . THR A 1 122 ? 8.978 -4.902 16.826 1.00 80.44 122 THR A C 1
ATOM 971 O O . THR A 1 122 ? 8.160 -5.817 16.834 1.00 80.44 122 THR A O 1
ATOM 974 N N . MET A 1 123 ? 8.893 -3.882 17.685 1.00 73.62 123 MET A N 1
ATOM 975 C CA . MET A 1 123 ? 7.847 -3.749 18.700 1.00 73.62 123 MET A CA 1
ATOM 976 C C . MET A 1 123 ? 7.348 -2.306 18.788 1.00 73.62 123 MET A C 1
ATOM 978 O O . MET A 1 123 ? 8.134 -1.362 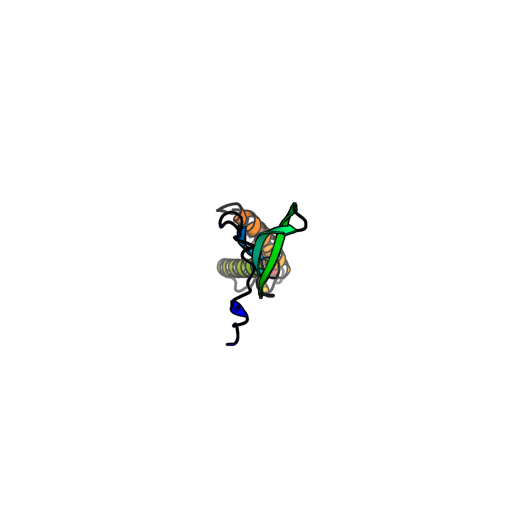18.749 1.00 73.62 123 MET A O 1
ATOM 982 N N . ALA A 1 124 ? 6.040 -2.135 18.986 1.00 70.50 124 ALA A N 1
ATOM 983 C CA . ALA A 1 124 ? 5.417 -0.835 19.211 1.00 70.50 124 ALA A CA 1
ATOM 984 C C . ALA A 1 124 ? 4.567 -0.861 20.489 1.00 70.50 124 ALA A C 1
ATOM 986 O O . ALA A 1 124 ? 3.524 -1.505 20.548 1.00 70.50 124 ALA A O 1
ATOM 987 N N . GLN A 1 125 ? 4.985 -0.116 21.517 1.00 61.69 125 GLN A N 1
ATOM 988 C CA . GLN A 1 125 ? 4.251 -0.004 22.790 1.00 61.69 125 GLN A CA 1
ATOM 989 C C . GLN A 1 125 ? 3.161 1.088 22.774 1.00 61.69 125 GLN A C 1
ATOM 991 O O . GLN A 1 125 ? 2.581 1.410 23.810 1.00 61.69 125 GLN A O 1
ATOM 996 N N . SER A 1 126 ? 2.858 1.690 21.617 1.00 57.00 126 SER A N 1
ATOM 997 C CA . SER A 1 126 ? 2.050 2.919 21.556 1.00 57.00 126 SER A CA 1
ATOM 998 C C . SER A 1 126 ? 0.569 2.732 21.888 1.00 57.00 126 SER A C 1
ATOM 1000 O O . SER A 1 126 ? -0.123 3.720 22.123 1.00 57.00 126 SER A O 1
ATOM 1002 N N . LEU A 1 127 ? 0.061 1.500 21.889 1.00 59.53 127 LEU A N 1
ATOM 1003 C CA . LEU A 1 127 ? -1.372 1.269 22.026 1.00 59.53 127 LEU A CA 1
ATOM 1004 C C . LEU A 1 127 ? -1.824 1.249 23.507 1.00 59.53 127 LEU A C 1
ATOM 1006 O O . LEU A 1 127 ? -2.874 1.802 23.823 1.00 59.53 127 LEU A O 1
ATOM 1010 N N . ASN A 1 128 ? -0.998 0.761 24.445 1.00 55.41 128 ASN A N 1
ATOM 1011 C CA . ASN A 1 128 ? -1.388 0.500 25.848 1.00 55.41 128 ASN A CA 1
ATOM 1012 C C . ASN A 1 128 ? -1.847 1.711 26.669 1.00 55.41 128 ASN A C 1
ATOM 1014 O O . ASN A 1 128 ? -2.850 1.632 27.384 1.00 55.41 128 ASN A O 1
ATOM 1018 N N . SER A 1 129 ? -1.170 2.848 26.542 1.00 54.62 129 SER A N 1
ATOM 1019 C CA . SER A 1 129 ? -1.510 4.057 27.303 1.00 54.62 129 SER A CA 1
ATOM 1020 C C . SER A 1 129 ? -2.739 4.792 26.754 1.00 54.62 129 SER A C 1
ATOM 1022 O O . SER A 1 129 ? -3.472 5.430 27.510 1.00 54.62 129 SER A O 1
ATOM 1024 N N . HIS A 1 130 ? -3.009 4.684 25.450 1.00 55.75 130 HIS A N 1
ATOM 1025 C CA . HIS A 1 130 ? -4.186 5.284 24.815 1.00 55.75 130 HIS A CA 1
ATOM 1026 C C . HIS A 1 130 ? -5.406 4.350 24.786 1.00 55.75 130 HIS A C 1
ATOM 1028 O O . HIS A 1 130 ? -6.529 4.860 24.739 1.00 55.75 130 HIS A O 1
ATOM 1034 N N . TRP A 1 131 ? -5.222 3.024 24.893 1.00 57.22 131 TRP A N 1
ATOM 1035 C CA . TRP A 1 131 ? -6.308 2.038 25.023 1.00 57.22 131 TRP A CA 1
ATOM 1036 C C . TRP A 1 131 ? -7.283 2.416 26.145 1.00 57.22 131 TRP A C 1
ATOM 1038 O O . TRP A 1 131 ? -8.491 2.451 25.921 1.00 57.22 131 TRP A O 1
ATOM 1048 N N . HIS A 1 132 ? -6.767 2.827 27.309 1.00 59.22 132 HIS A N 1
ATOM 1049 C CA . HIS A 1 132 ? -7.571 3.227 28.472 1.00 59.22 132 HIS A CA 1
ATOM 1050 C C . HIS A 1 132 ? -8.386 4.516 28.253 1.00 59.22 132 HIS A C 1
ATOM 1052 O O . HIS A 1 132 ? -9.468 4.684 28.816 1.00 59.22 132 HIS A O 1
ATOM 1058 N N . GLN A 1 133 ? -7.908 5.439 27.408 1.00 60.88 133 GLN A N 1
ATOM 1059 C CA . GLN A 1 133 ? -8.670 6.646 27.058 1.00 60.88 133 GLN A CA 1
ATOM 1060 C C . GLN A 1 133 ? -9.801 6.361 26.066 1.00 60.88 133 GLN A C 1
ATOM 1062 O O . GLN A 1 133 ? -10.800 7.087 26.048 1.00 60.88 133 GLN A O 1
ATOM 1067 N N . ILE A 1 134 ? -9.637 5.349 25.211 1.00 63.41 134 ILE A N 1
ATOM 1068 C CA . ILE A 1 134 ? -10.671 4.932 24.262 1.00 63.41 134 ILE A CA 1
ATOM 1069 C C . ILE A 1 134 ? -11.749 4.139 25.014 1.00 63.41 134 ILE A C 1
ATOM 1071 O O . ILE A 1 134 ? -12.914 4.530 24.941 1.00 63.41 134 ILE A O 1
ATOM 1075 N N . THR A 1 135 ? -11.379 3.138 25.826 1.00 59.25 135 THR A N 1
ATOM 1076 C CA . THR A 1 135 ? -12.328 2.383 26.674 1.00 59.25 135 THR A CA 1
ATOM 1077 C C . THR A 1 135 ? -13.070 3.299 27.645 1.00 59.25 135 THR A C 1
ATOM 1079 O O . THR A 1 135 ? -14.298 3.308 27.663 1.00 59.25 135 THR A O 1
ATOM 1082 N N . GLY A 1 136 ? -12.357 4.155 28.384 1.00 59.31 136 GLY A N 1
ATOM 1083 C CA . GLY A 1 136 ? -12.956 5.037 29.387 1.00 59.31 136 GLY A CA 1
ATOM 1084 C C . GLY A 1 136 ? -13.966 6.035 28.813 1.00 59.31 136 GLY A C 1
ATOM 1085 O O . GLY A 1 136 ? -14.8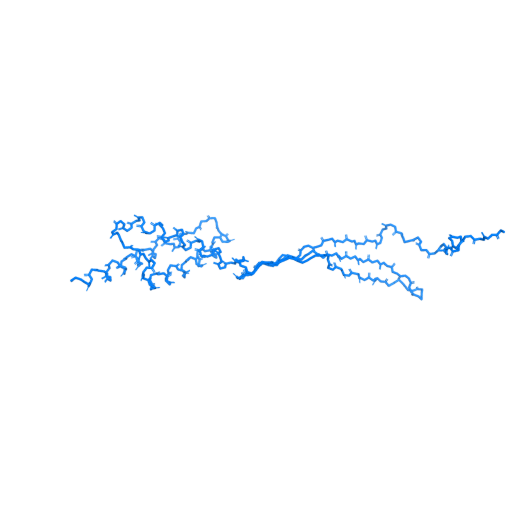98 6.431 29.509 1.00 59.31 136 GLY A O 1
ATOM 1086 N N . LYS A 1 137 ? -13.827 6.431 27.540 1.00 59.06 137 LYS A N 1
ATOM 1087 C CA . LYS A 1 137 ? -14.776 7.338 26.874 1.00 59.06 137 LYS A CA 1
ATOM 1088 C C . LYS A 1 137 ? -15.942 6.593 26.219 1.00 59.06 137 LYS A C 1
ATOM 1090 O O . LYS A 1 137 ? -17.047 7.122 26.230 1.00 59.06 137 LYS A O 1
ATOM 1095 N N . VAL A 1 138 ? -15.720 5.380 25.701 1.00 57.84 138 VAL A N 1
ATOM 1096 C CA . VAL A 1 138 ? -16.786 4.502 25.176 1.00 57.84 138 VAL A CA 1
ATOM 1097 C C . VAL A 1 138 ? -17.712 4.042 26.307 1.00 57.84 138 VAL A C 1
ATOM 1099 O O . VAL A 1 138 ? -18.924 4.194 26.193 1.00 57.84 138 VAL A O 1
ATOM 1102 N N . ILE A 1 139 ? -17.152 3.590 27.433 1.00 57.41 139 ILE A N 1
ATOM 1103 C CA . ILE A 1 139 ? -17.921 3.141 28.603 1.00 57.41 139 ILE A CA 1
ATOM 1104 C C . ILE A 1 139 ? -18.703 4.315 29.217 1.00 57.41 139 ILE A C 1
ATOM 1106 O O . ILE A 1 139 ? -19.900 4.192 29.457 1.00 57.41 139 ILE A O 1
ATOM 1110 N N . LYS A 1 140 ? -18.079 5.493 29.391 1.00 53.44 140 LYS A N 1
ATOM 1111 C CA . LYS A 1 140 ? -18.786 6.685 29.902 1.00 53.44 140 LYS A CA 1
ATOM 1112 C C . LYS A 1 140 ? -19.908 7.170 28.981 1.00 53.44 140 LYS A C 1
ATOM 1114 O O . LYS A 1 140 ? -20.909 7.653 29.489 1.00 53.44 140 LYS A O 1
ATOM 1119 N N . SER A 1 141 ? -19.776 7.047 27.656 1.00 52.84 141 SER A N 1
ATOM 1120 C CA . SER A 1 141 ? -20.850 7.454 26.738 1.00 52.84 141 SER A CA 1
ATOM 1121 C C . SER A 1 141 ? -22.088 6.558 26.826 1.00 52.84 141 SER A C 1
ATOM 1123 O O . SER A 1 141 ? -23.184 7.084 26.689 1.00 52.84 141 SER A O 1
ATOM 1125 N N . ASN A 1 142 ? -21.933 5.254 27.085 1.00 45.81 142 ASN A N 1
ATOM 1126 C CA . ASN A 1 142 ? -23.073 4.341 27.238 1.00 45.81 142 ASN A CA 1
ATOM 1127 C C . ASN A 1 142 ? -23.680 4.357 28.648 1.00 45.81 142 ASN A C 1
ATOM 1129 O O . ASN A 1 142 ? -24.865 4.094 28.791 1.00 45.81 142 ASN A O 1
ATOM 1133 N N . VAL A 1 143 ? -22.905 4.703 29.682 1.00 42.94 143 VAL A N 1
ATOM 1134 C CA . VAL A 1 143 ? -23.422 4.841 31.059 1.00 42.94 143 VAL A CA 1
ATOM 1135 C C . VAL A 1 143 ? -24.218 6.142 31.259 1.00 42.94 143 VAL A C 1
ATOM 1137 O O . VAL A 1 143 ? -25.040 6.213 32.159 1.00 42.94 143 VAL A O 1
ATOM 1140 N N . ILE A 1 144 ? -24.031 7.163 30.413 1.00 37.28 144 ILE A N 1
ATOM 1141 C CA . ILE A 1 144 ? -24.780 8.439 30.479 1.00 37.28 144 ILE A CA 1
ATOM 1142 C C . ILE A 1 144 ? -26.140 8.362 29.738 1.00 37.28 144 ILE A C 1
ATOM 1144 O O . ILE A 1 144 ? -26.882 9.337 29.697 1.00 37.28 144 ILE A O 1
ATOM 1148 N N . LEU A 1 145 ? -26.489 7.208 29.157 1.00 34.41 145 LEU A N 1
ATOM 1149 C CA . LEU A 1 145 ? -27.730 6.995 28.394 1.00 34.41 145 LEU A CA 1
ATOM 1150 C C . LEU A 1 145 ? -28.789 6.135 29.119 1.00 34.41 145 LEU A C 1
ATOM 1152 O O . LEU A 1 145 ? -29.773 5.759 28.485 1.00 34.41 145 LEU A O 1
ATOM 1156 N N . CYS A 1 146 ? -28.624 5.881 30.423 1.00 31.50 146 CYS A N 1
ATOM 1157 C CA . CYS A 1 146 ? -29.665 5.345 31.310 1.00 31.50 146 CYS A CA 1
ATOM 1158 C C . CYS A 1 146 ? -30.025 6.356 32.401 1.00 31.50 146 CYS A C 1
ATOM 1160 O O . CYS A 1 146 ? -29.093 7.022 32.908 1.00 31.50 146 CYS A O 1
#

Radius of gyration: 30.49 Å; chains: 1; bounding box: 64×28×93 Å

pLDDT: mean 75.9, std 18.2, range [31.5, 95.5]

Sequence (146 aa):
MGKRVFDEMPERNVVSCEDFVAVHVMFYDMGGSSTYAALVYFSAYNAKEFGKTISVNQFQVKDVRWNAELGGENMELLLVEYFVDEFNKQLGNGVDIRNNAKAMAKLKKQVKRTKEILSANTMAQSLNSHWHQITGKVIKSNVILC

Foldseek 3Di:
DDDDPVVPDDPPDPQPPPFKDKDWDWDWDAAAFKIKIWIKIWIWGWDDDPNDTDIDIDIDTPDMDMDRGDHNNVVLVVQLVVVQVVVVVVVPPPDRCVVPPVLSVVSSVQSVVQVVVVVPDVDDPSCVVCVCVSVVVVVVVVVVVD